Protein AF-A0A9E3QHD7-F1 (afdb_monomer_lite)

Sequence (77 aa):
SDNNHAERQIRPAVMARKNSSGNGSDDRAEIQAVLMSVFRTLKQRGHNPVSAVLETVRSYLQTGQMPPLPAKATEIG

pLDDT: mean 83.23, std 11.21, range [39.56, 94.81]

Secondary structure (DSSP, 8-state):
----HHHHHHHHHHHHHHHTT--SSHHHHHHHHHHHHHHHHHHHTT--HHHHHHHHHHHHHHHSSPPPPPPPPP---

Structure (mmCIF, N/CA/C/O backbone):
data_AF-A0A9E3QHD7-F1
#
_entry.id   AF-A0A9E3QHD7-F1
#
loop_
_atom_site.group_PDB
_atom_site.id
_atom_site.type_symbol
_atom_site.label_atom_id
_atom_site.label_alt_id
_atom_site.label_comp_id
_atom_site.label_asym_id
_atom_site.label_entity_id
_atom_site.label_seq_id
_atom_site.pdbx_PDB_ins_code
_atom_site.Cartn_x
_atom_site.Cartn_y
_atom_site.Cartn_z
_atom_site.occupancy
_atom_site.B_iso_or_equiv
_atom_site.auth_seq_id
_atom_site.auth_comp_id
_atom_site.auth_asym_id
_atom_site.auth_atom_id
_atom_site.pdbx_PDB_model_num
ATOM 1 N N . SER A 1 1 ? 32.801 1.959 -3.830 1.00 51.56 1 SER A N 1
ATOM 2 C CA . SER A 1 1 ? 32.181 2.053 -2.496 1.00 51.56 1 SER A CA 1
ATOM 3 C C . SER A 1 1 ? 30.812 1.410 -2.548 1.00 51.56 1 SER A C 1
ATOM 5 O O . SER A 1 1 ? 29.974 1.837 -3.335 1.00 51.56 1 SER A O 1
ATOM 7 N N . ASP A 1 2 ? 30.655 0.313 -1.818 1.00 52.50 2 ASP A N 1
ATOM 8 C CA . ASP A 1 2 ? 29.643 -0.723 -2.029 1.00 52.50 2 ASP A CA 1
ATOM 9 C C . ASP A 1 2 ? 28.226 -0.262 -1.640 1.00 52.50 2 ASP A C 1
ATOM 11 O O . ASP A 1 2 ? 27.849 -0.233 -0.474 1.00 52.50 2 ASP A O 1
ATOM 15 N N . ASN A 1 3 ? 27.429 0.144 -2.632 1.00 59.56 3 ASN A N 1
ATOM 16 C CA . ASN A 1 3 ? 26.013 0.485 -2.469 1.00 59.56 3 ASN A CA 1
ATOM 17 C C . ASN A 1 3 ? 25.176 -0.808 -2.513 1.00 59.56 3 ASN A C 1
ATOM 19 O O . ASN A 1 3 ? 24.491 -1.076 -3.511 1.00 59.56 3 ASN A O 1
ATOM 23 N N . ASN A 1 4 ? 25.317 -1.621 -1.460 1.00 83.50 4 ASN A N 1
ATOM 24 C CA . ASN A 1 4 ? 24.807 -2.990 -1.352 1.00 83.50 4 ASN A CA 1
ATOM 25 C C . ASN A 1 4 ? 23.272 -3.056 -1.499 1.00 83.50 4 ASN A C 1
ATOM 27 O O . ASN A 1 4 ? 22.538 -2.169 -1.053 1.00 83.50 4 ASN A O 1
ATOM 31 N N . HIS A 1 5 ? 22.766 -4.134 -2.105 1.00 80.88 5 HIS A N 1
ATOM 32 C CA . HIS A 1 5 ? 21.337 -4.372 -2.315 1.00 80.88 5 HIS A CA 1
ATOM 33 C C . HIS A 1 5 ? 20.540 -4.254 -1.011 1.00 80.88 5 HIS A C 1
ATOM 35 O O . HIS A 1 5 ? 19.507 -3.585 -0.989 1.00 80.88 5 HIS A O 1
ATOM 41 N N . ALA A 1 6 ? 21.046 -4.831 0.084 1.00 77.94 6 ALA A N 1
ATOM 42 C CA . ALA A 1 6 ? 20.408 -4.762 1.399 1.00 77.94 6 ALA A CA 1
ATOM 43 C C . ALA A 1 6 ? 20.227 -3.313 1.883 1.00 77.94 6 ALA A C 1
ATOM 45 O O . ALA A 1 6 ? 19.146 -2.927 2.329 1.00 77.94 6 ALA A O 1
ATOM 46 N N . GLU A 1 7 ? 21.247 -2.472 1.704 1.00 84.75 7 GLU A N 1
ATOM 47 C CA . GLU A 1 7 ? 21.184 -1.062 2.080 1.00 84.75 7 GLU A CA 1
ATOM 48 C C . GLU A 1 7 ? 20.133 -0.315 1.244 1.00 84.75 7 GLU A C 1
ATOM 50 O O . GLU A 1 7 ? 19.292 0.412 1.780 1.00 84.75 7 GLU A O 1
ATOM 55 N N . ARG A 1 8 ? 20.089 -0.571 -0.071 1.00 82.12 8 ARG A N 1
ATOM 56 C CA . ARG A 1 8 ? 19.055 -0.025 -0.968 1.00 82.12 8 ARG A CA 1
ATOM 57 C C . ARG A 1 8 ? 17.647 -0.481 -0.593 1.00 82.12 8 ARG A C 1
ATOM 59 O O . ARG A 1 8 ? 16.691 0.266 -0.818 1.00 82.12 8 ARG A O 1
ATOM 66 N N . GLN A 1 9 ? 17.494 -1.675 -0.017 1.00 83.19 9 GLN A N 1
ATOM 67 C CA . GLN A 1 9 ? 16.193 -2.129 0.465 1.00 83.19 9 GLN A CA 1
ATOM 68 C C . GLN A 1 9 ? 15.727 -1.330 1.692 1.00 83.19 9 GLN A C 1
ATOM 70 O O . GLN A 1 9 ? 14.552 -0.966 1.752 1.00 83.19 9 GLN A O 1
ATOM 75 N N . ILE A 1 10 ? 16.631 -0.986 2.612 1.00 83.44 10 ILE A N 1
ATOM 76 C CA . ILE A 1 10 ? 16.307 -0.304 3.878 1.00 83.44 10 ILE A CA 1
ATOM 77 C C . ILE A 1 10 ? 16.132 1.217 3.699 1.00 83.44 10 ILE A C 1
ATOM 79 O O . ILE A 1 10 ? 15.275 1.824 4.348 1.00 83.44 10 ILE A O 1
ATOM 83 N N . ARG A 1 11 ? 16.882 1.842 2.777 1.00 84.88 11 ARG A N 1
ATOM 84 C CA . ARG A 1 11 ? 16.891 3.305 2.547 1.00 84.88 11 ARG A CA 1
ATOM 85 C C . ARG A 1 11 ? 15.493 3.953 2.450 1.00 84.88 11 ARG A C 1
ATOM 87 O O . ARG A 1 11 ? 15.288 4.966 3.116 1.00 84.88 11 ARG A O 1
ATOM 94 N N . PRO A 1 12 ? 14.507 3.412 1.703 1.00 83.75 12 PRO A N 1
ATOM 95 C CA . PRO A 1 12 ? 13.180 4.027 1.612 1.00 83.75 12 PRO A CA 1
ATOM 96 C C . PRO A 1 12 ? 12.432 4.111 2.948 1.00 83.75 12 PRO A C 1
ATOM 98 O O . PRO A 1 12 ? 11.776 5.115 3.205 1.00 83.75 12 PRO A O 1
ATOM 101 N N . ALA A 1 13 ? 12.555 3.096 3.810 1.00 82.44 13 ALA A N 1
ATOM 102 C CA . ALA A 1 13 ? 11.904 3.094 5.120 1.00 82.44 13 ALA A CA 1
ATOM 103 C C . ALA A 1 13 ? 12.526 4.135 6.059 1.00 82.44 13 ALA A C 1
ATOM 105 O O . ALA A 1 13 ? 11.814 4.881 6.729 1.00 82.44 13 ALA A O 1
ATOM 106 N N . VAL A 1 14 ? 13.857 4.244 6.047 1.00 84.06 14 VAL A N 1
ATOM 107 C CA . VAL A 1 14 ? 14.592 5.230 6.853 1.00 84.06 14 VAL A CA 1
ATOM 108 C C . VAL A 1 14 ? 14.263 6.659 6.417 1.00 84.06 14 VAL A C 1
ATOM 110 O O . VAL A 1 14 ? 14.012 7.515 7.265 1.00 84.06 14 VAL A O 1
ATOM 113 N N . MET A 1 15 ? 14.214 6.914 5.106 1.00 84.75 15 MET A N 1
ATOM 114 C CA . MET A 1 15 ? 13.850 8.226 4.561 1.00 84.75 15 MET A CA 1
ATOM 115 C C . MET A 1 15 ? 12.407 8.608 4.904 1.00 84.75 15 MET A C 1
ATOM 117 O O . MET A 1 15 ? 12.165 9.729 5.344 1.00 84.75 15 MET A O 1
ATOM 121 N N . ALA A 1 16 ? 11.457 7.675 4.774 1.00 80.75 16 ALA A N 1
ATOM 122 C CA . ALA A 1 16 ? 10.060 7.914 5.136 1.00 80.75 16 ALA A CA 1
ATOM 123 C C . ALA A 1 16 ? 9.903 8.263 6.625 1.00 80.75 16 ALA A C 1
ATOM 125 O O . ALA A 1 16 ? 9.254 9.255 6.952 1.00 80.75 16 ALA A O 1
ATOM 126 N N . ARG A 1 17 ? 10.567 7.514 7.518 1.00 80.12 17 ARG A N 1
ATOM 127 C CA . ARG A 1 17 ? 10.586 7.791 8.965 1.00 80.12 17 ARG A CA 1
ATOM 128 C C . ARG A 1 17 ? 11.168 9.165 9.291 1.00 80.12 17 ARG A C 1
ATOM 130 O O . ARG A 1 17 ? 10.681 9.854 10.183 1.00 80.12 17 ARG A O 1
ATOM 137 N N . LYS A 1 18 ? 12.231 9.562 8.589 1.00 82.12 18 LYS A N 1
ATOM 138 C CA . LYS A 1 18 ? 12.874 10.861 8.807 1.00 82.12 18 LYS A CA 1
ATOM 139 C C . LYS A 1 18 ? 11.977 12.015 8.351 1.00 82.12 18 LYS A C 1
ATOM 141 O O . LYS A 1 18 ? 11.847 12.998 9.072 1.00 82.12 18 LYS A O 1
ATOM 146 N N . ASN A 1 19 ? 11.323 11.863 7.202 1.00 78.50 19 ASN A N 1
ATOM 147 C CA . ASN A 1 19 ? 10.412 12.867 6.652 1.00 78.50 19 ASN A CA 1
ATOM 148 C C . ASN A 1 19 ? 9.109 13.002 7.455 1.00 78.50 19 ASN A C 1
ATOM 150 O O . ASN A 1 19 ? 8.482 14.054 7.407 1.00 78.50 19 ASN A O 1
ATOM 154 N N . SER A 1 20 ? 8.708 11.973 8.209 1.00 71.75 20 SER A N 1
ATOM 155 C CA . SER A 1 20 ? 7.539 12.015 9.098 1.00 71.75 20 SER A CA 1
ATOM 156 C C . SER A 1 20 ? 7.843 12.550 10.506 1.00 71.75 20 SER A C 1
ATOM 158 O O . SER A 1 20 ? 7.026 12.367 11.405 1.00 71.75 20 SER A O 1
ATOM 160 N N . SER A 1 21 ? 9.011 13.171 10.723 1.00 69.56 21 SER A N 1
ATOM 161 C CA . SER A 1 21 ? 9.489 13.633 12.041 1.00 69.56 21 SER A CA 1
ATOM 162 C C . SER A 1 21 ? 9.600 12.518 13.097 1.00 69.56 21 SER A C 1
ATOM 164 O O . SER A 1 21 ? 9.550 12.782 14.297 1.00 69.56 21 SER A O 1
ATOM 166 N N . GLY A 1 22 ? 9.782 11.263 12.667 1.00 68.38 22 GLY A N 1
ATOM 167 C CA . GLY A 1 22 ? 9.857 10.089 13.539 1.00 68.38 22 GLY A CA 1
ATOM 168 C C . GLY A 1 22 ? 8.496 9.540 13.987 1.0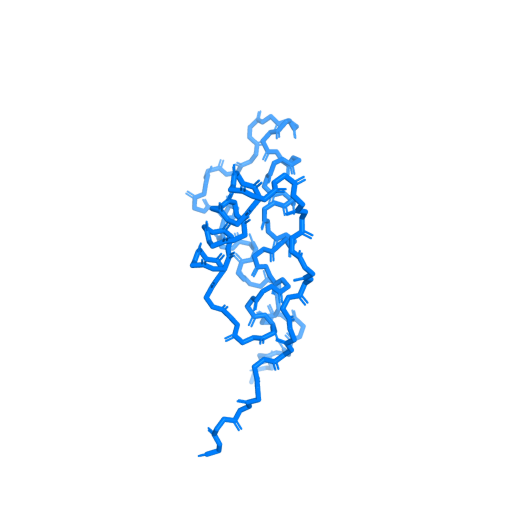0 68.38 22 GLY A C 1
ATOM 169 O O . GLY A 1 22 ? 7.457 9.820 13.391 1.00 68.38 22 GLY A O 1
ATOM 170 N N . ASN A 1 23 ? 8.520 8.720 15.039 1.00 66.38 23 ASN A N 1
ATOM 171 C CA . ASN A 1 23 ? 7.349 8.086 15.646 1.00 66.38 23 ASN A CA 1
ATOM 172 C C . ASN A 1 23 ? 7.206 8.643 17.063 1.00 66.38 23 ASN A C 1
ATOM 174 O O . ASN A 1 23 ? 7.808 8.129 17.997 1.00 66.38 23 ASN A O 1
ATOM 178 N N . GLY A 1 24 ? 6.482 9.753 17.212 1.00 69.75 24 GLY A N 1
ATOM 179 C CA . GLY A 1 24 ? 6.262 10.371 18.527 1.00 69.75 24 GLY A CA 1
ATOM 180 C C . GLY A 1 24 ? 5.343 9.563 19.456 1.00 69.75 24 GLY A C 1
ATOM 181 O O . GLY A 1 24 ? 5.224 9.910 20.623 1.00 69.75 24 GLY A O 1
ATOM 182 N N . SER A 1 25 ? 4.690 8.517 18.939 1.00 83.62 25 SER A N 1
ATOM 183 C CA . SER A 1 25 ? 3.868 7.563 19.687 1.00 83.62 25 SER A C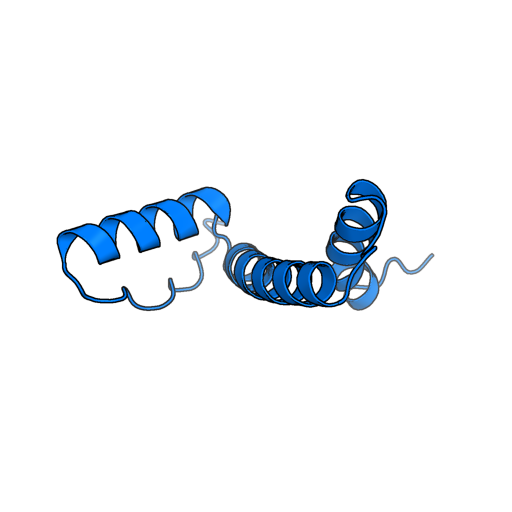A 1
ATOM 184 C C . SER A 1 25 ? 3.999 6.159 19.090 1.00 83.62 25 SER A C 1
ATOM 186 O O . SER A 1 25 ? 4.267 6.024 17.888 1.00 83.62 25 SER A O 1
ATOM 188 N N . ASP A 1 26 ? 3.769 5.132 19.911 1.00 81.69 26 ASP A N 1
ATOM 189 C CA . ASP A 1 26 ? 3.812 3.724 19.491 1.00 81.69 26 ASP A CA 1
ATOM 190 C C . ASP A 1 26 ? 2.747 3.418 18.428 1.00 81.69 26 ASP A C 1
ATOM 192 O O . ASP A 1 26 ? 3.057 2.790 17.417 1.00 81.69 26 ASP A O 1
ATOM 196 N N . ASP A 1 27 ? 1.548 3.998 18.550 1.00 83.50 27 ASP A N 1
ATOM 197 C CA . ASP A 1 27 ? 0.487 3.869 17.538 1.00 83.50 27 ASP A CA 1
ATOM 198 C C . ASP A 1 27 ? 0.946 4.352 16.151 1.00 83.50 27 ASP A C 1
ATOM 200 O O . ASP A 1 27 ? 0.665 3.744 15.117 1.00 83.50 27 ASP A O 1
ATOM 204 N N . ARG A 1 28 ? 1.703 5.458 16.098 1.00 82.06 28 ARG A N 1
ATOM 205 C CA . ARG A 1 28 ? 2.251 5.975 14.834 1.00 82.06 28 ARG A CA 1
ATOM 206 C C . ARG A 1 28 ? 3.355 5.071 14.293 1.00 82.06 28 ARG A C 1
ATOM 208 O O . ARG A 1 28 ? 3.529 5.008 13.075 1.00 82.06 28 ARG A O 1
ATOM 215 N N . ALA A 1 29 ? 4.121 4.417 15.166 1.00 84.56 29 ALA A N 1
ATOM 216 C CA . ALA A 1 29 ? 5.121 3.429 14.766 1.00 84.56 29 ALA A CA 1
ATOM 217 C C . ALA A 1 29 ? 4.465 2.203 14.133 1.00 84.56 29 ALA A C 1
ATOM 219 O O . ALA A 1 29 ? 4.887 1.779 13.056 1.00 84.56 29 ALA A O 1
ATOM 220 N N . GLU A 1 30 ? 3.398 1.700 14.746 1.00 86.75 30 GLU A N 1
ATOM 221 C CA . GLU A 1 30 ? 2.648 0.555 14.245 1.00 86.75 30 GLU A CA 1
ATOM 222 C C . GLU A 1 30 ? 2.006 0.849 12.885 1.00 86.75 30 GLU A C 1
ATOM 224 O O . GLU A 1 30 ? 2.249 0.126 11.914 1.00 86.75 30 GLU A O 1
ATOM 229 N N . ILE A 1 31 ? 1.278 1.965 12.765 1.00 86.75 31 ILE A N 1
ATOM 230 C CA . ILE A 1 31 ? 0.652 2.376 11.498 1.00 86.75 31 ILE A CA 1
ATOM 231 C C . ILE A 1 31 ? 1.708 2.504 10.394 1.00 86.75 31 ILE A C 1
ATOM 233 O O . ILE A 1 31 ? 1.515 2.016 9.276 1.00 86.75 31 ILE A O 1
ATOM 237 N N . GLN A 1 32 ? 2.851 3.130 10.694 1.00 86.56 32 GLN A N 1
ATOM 238 C CA . GLN A 1 32 ? 3.925 3.271 9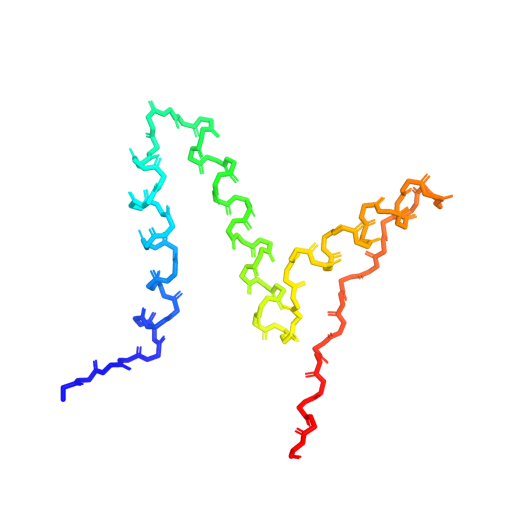.718 1.00 86.56 32 GLN A CA 1
ATOM 239 C C . GLN A 1 32 ? 4.515 1.912 9.324 1.00 86.56 32 GLN A C 1
ATOM 241 O O . GLN A 1 32 ? 4.761 1.693 8.139 1.00 86.56 32 GLN A O 1
ATOM 246 N N . ALA A 1 33 ? 4.714 0.991 10.269 1.00 87.31 33 ALA A N 1
ATOM 247 C CA . ALA A 1 33 ? 5.238 -0.344 9.989 1.00 87.31 33 ALA A CA 1
ATOM 248 C C . ALA A 1 33 ? 4.312 -1.137 9.051 1.00 87.31 33 ALA A C 1
ATOM 250 O O . ALA A 1 33 ? 4.779 -1.702 8.056 1.00 87.31 33 ALA A O 1
ATOM 251 N N . VAL A 1 34 ? 3.001 -1.111 9.310 1.00 89.69 34 VAL A N 1
ATOM 252 C CA . VAL A 1 34 ? 1.993 -1.784 8.477 1.00 89.69 34 VAL A CA 1
ATOM 253 C C . VAL A 1 34 ? 1.971 -1.196 7.065 1.00 89.69 34 VAL A C 1
ATOM 255 O O . VAL A 1 34 ? 2.104 -1.933 6.085 1.00 89.69 34 VAL A O 1
ATOM 258 N N . LEU A 1 35 ? 1.877 0.132 6.938 1.00 89.25 3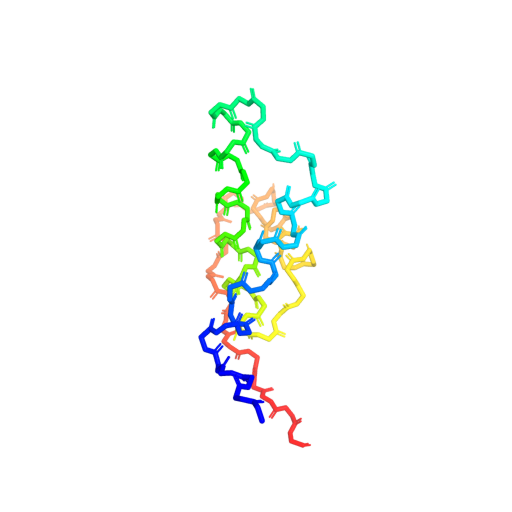5 LEU A N 1
ATOM 259 C CA . LEU A 1 35 ? 1.846 0.801 5.633 1.00 89.25 35 LEU A CA 1
ATOM 260 C C . LEU A 1 35 ? 3.129 0.561 4.834 1.00 89.25 35 LEU A C 1
ATOM 262 O O . LEU A 1 35 ? 3.076 0.278 3.635 1.00 89.25 35 LEU A O 1
ATOM 266 N N . MET A 1 36 ? 4.285 0.625 5.498 1.00 89.38 36 MET A N 1
ATOM 267 C CA . MET A 1 36 ? 5.572 0.366 4.861 1.00 89.38 36 MET A CA 1
ATOM 268 C C . MET A 1 36 ? 5.675 -1.069 4.354 1.00 89.38 36 MET A C 1
ATOM 270 O O . MET A 1 36 ? 6.179 -1.264 3.250 1.00 89.38 36 MET A O 1
ATOM 274 N N . SER A 1 37 ? 5.177 -2.052 5.109 1.00 90.62 37 SER A N 1
ATOM 275 C CA . SER A 1 37 ? 5.136 -3.452 4.678 1.00 90.62 37 SER A CA 1
ATOM 276 C C . SER A 1 37 ? 4.319 -3.609 3.391 1.00 90.62 37 SER A C 1
ATOM 278 O O . SER A 1 37 ? 4.853 -4.035 2.363 1.00 90.62 37 SER A O 1
ATOM 280 N N . VAL A 1 38 ? 3.064 -3.141 3.396 1.00 91.12 38 VAL A N 1
ATOM 281 C CA . VAL A 1 38 ? 2.150 -3.247 2.245 1.00 91.12 38 VAL A CA 1
ATOM 282 C C . VAL A 1 38 ? 2.725 -2.548 1.012 1.00 91.12 38 VAL A C 1
ATOM 284 O O . VAL A 1 38 ? 2.820 -3.136 -0.070 1.00 91.12 38 VAL A O 1
ATOM 287 N N . PHE A 1 39 ? 3.167 -1.299 1.163 1.00 90.62 39 PHE A N 1
ATOM 288 C CA . PHE A 1 39 ? 3.657 -0.502 0.039 1.00 90.62 39 PHE A CA 1
ATOM 289 C C . PHE A 1 39 ? 4.969 -1.070 -0.502 1.00 90.62 39 PHE A C 1
ATOM 291 O O . PHE A 1 39 ? 5.210 -1.034 -1.714 1.00 90.62 39 PHE A O 1
ATOM 298 N N . ARG A 1 40 ? 5.814 -1.631 0.375 1.00 89.75 40 ARG A N 1
ATOM 299 C CA . ARG A 1 40 ? 7.060 -2.273 -0.037 1.00 89.75 40 ARG A CA 1
ATOM 300 C C . ARG A 1 40 ? 6.797 -3.519 -0.862 1.00 89.75 40 ARG A C 1
ATOM 302 O O . ARG A 1 40 ? 7.428 -3.672 -1.907 1.00 89.75 40 ARG A O 1
ATOM 309 N N . THR A 1 41 ? 5.870 -4.370 -0.430 1.00 90.94 41 THR A N 1
ATOM 310 C CA . THR A 1 41 ? 5.493 -5.577 -1.168 1.00 90.94 41 THR A CA 1
ATOM 311 C C . THR A 1 41 ? 4.957 -5.232 -2.553 1.00 90.94 41 THR A C 1
ATOM 313 O O . THR A 1 41 ? 5.399 -5.822 -3.537 1.00 90.94 41 THR A O 1
ATOM 316 N N . LEU A 1 42 ? 4.065 -4.245 -2.661 1.00 90.56 42 LEU A N 1
ATOM 317 C CA . LEU A 1 42 ? 3.507 -3.819 -3.950 1.00 90.56 42 LEU A CA 1
ATOM 318 C C . LEU A 1 42 ? 4.594 -3.277 -4.886 1.00 90.56 42 LEU A C 1
ATOM 320 O O . LEU A 1 42 ? 4.672 -3.687 -6.044 1.00 90.56 42 LEU A O 1
ATOM 324 N N . LYS A 1 43 ? 5.504 -2.448 -4.364 1.00 88.94 43 LYS A N 1
ATOM 325 C CA . LYS A 1 43 ? 6.618 -1.898 -5.144 1.00 88.94 43 LYS A CA 1
ATOM 326 C C . LYS A 1 43 ? 7.611 -2.973 -5.599 1.00 88.94 43 LYS A C 1
ATOM 328 O O . LYS A 1 43 ? 8.062 -2.933 -6.737 1.00 88.94 43 LYS A O 1
ATOM 333 N N . GLN A 1 44 ? 7.929 -3.954 -4.751 1.00 88.62 44 GLN A N 1
ATOM 334 C CA . GLN A 1 44 ? 8.781 -5.100 -5.115 1.00 88.62 44 GLN A CA 1
ATOM 335 C C . GLN A 1 44 ? 8.144 -6.014 -6.168 1.00 88.62 44 GLN A C 1
ATOM 337 O O . GLN A 1 44 ? 8.849 -6.751 -6.851 1.00 88.62 44 GLN A O 1
ATOM 342 N N . ARG A 1 45 ? 6.815 -5.981 -6.295 1.00 89.25 45 ARG A N 1
ATOM 343 C CA . ARG A 1 45 ? 6.062 -6.702 -7.326 1.00 89.25 45 ARG A CA 1
ATOM 344 C C . ARG A 1 45 ? 5.863 -5.890 -8.611 1.00 89.25 45 ARG A C 1
ATOM 346 O O . ARG A 1 45 ? 5.181 -6.382 -9.502 1.00 89.25 45 ARG A O 1
ATOM 353 N N . GLY A 1 46 ? 6.432 -4.685 -8.704 1.00 89.75 46 GLY A N 1
ATOM 354 C CA . GLY A 1 46 ? 6.339 -3.822 -9.885 1.00 89.75 46 GLY A CA 1
ATOM 355 C C . GLY A 1 46 ? 5.063 -2.979 -9.966 1.00 89.75 46 GLY A C 1
ATOM 356 O O . GLY A 1 46 ? 4.801 -2.376 -11.000 1.00 89.75 46 GLY A O 1
ATOM 357 N N . HIS A 1 47 ? 4.273 -2.900 -8.891 1.00 89.69 47 HIS A N 1
ATOM 358 C CA . HIS A 1 47 ? 3.027 -2.128 -8.872 1.00 89.69 47 HIS A CA 1
ATOM 359 C C . HIS A 1 47 ? 3.221 -0.736 -8.274 1.00 89.69 47 HIS A C 1
ATOM 361 O O . HIS A 1 47 ? 4.008 -0.546 -7.341 1.00 89.69 47 HIS A O 1
ATOM 367 N N . ASN A 1 48 ? 2.440 0.238 -8.753 1.00 91.62 48 ASN A N 1
ATOM 368 C CA . ASN A 1 48 ? 2.273 1.503 -8.042 1.00 91.62 48 ASN A CA 1
ATOM 369 C C . ASN A 1 48 ? 1.469 1.237 -6.751 1.00 91.62 48 ASN A C 1
ATOM 371 O O . ASN A 1 48 ? 0.302 0.847 -6.842 1.00 91.62 48 ASN A O 1
ATOM 375 N N . PRO A 1 49 ? 2.054 1.437 -5.555 1.00 89.69 49 PRO A N 1
ATOM 376 C CA . PRO A 1 49 ? 1.416 1.047 -4.301 1.00 89.69 49 PRO A CA 1
ATOM 377 C C . PRO A 1 49 ? 0.135 1.836 -4.011 1.00 89.69 49 PRO A C 1
ATOM 379 O O . PRO A 1 49 ? -0.813 1.269 -3.481 1.00 89.69 49 PRO A O 1
ATOM 382 N N . VAL A 1 50 ? 0.076 3.117 -4.391 1.00 91.44 50 VAL A N 1
ATOM 383 C CA . VAL A 1 50 ? -1.101 3.964 -4.151 1.00 91.44 50 VAL A CA 1
ATOM 384 C C . VAL A 1 50 ? -2.261 3.504 -5.025 1.00 91.44 50 VAL A C 1
ATOM 386 O O . VAL A 1 50 ? -3.354 3.262 -4.517 1.00 91.44 50 VAL A O 1
ATOM 389 N N . SER A 1 51 ? -2.014 3.323 -6.325 1.00 91.69 51 SER A N 1
ATOM 390 C CA . SER A 1 51 ? -3.036 2.852 -7.264 1.00 91.69 51 SER A CA 1
ATOM 391 C C . SER A 1 51 ? -3.554 1.463 -6.888 1.00 91.69 51 SER A C 1
ATOM 393 O O . SER A 1 51 ? -4.760 1.243 -6.892 1.00 91.69 51 SER A O 1
ATOM 395 N N . ALA A 1 52 ? -2.659 0.544 -6.512 1.00 91.62 52 ALA A N 1
ATOM 396 C CA . ALA A 1 52 ? -3.031 -0.821 -6.148 1.00 91.62 52 ALA A CA 1
ATOM 397 C C . ALA A 1 52 ? -3.878 -0.883 -4.866 1.00 91.62 52 ALA A C 1
ATOM 399 O O . ALA A 1 52 ? -4.859 -1.625 -4.815 1.00 91.62 52 ALA A O 1
ATOM 400 N N . VAL A 1 53 ? -3.541 -0.089 -3.844 1.00 92.19 53 VAL A N 1
ATOM 401 C CA . VAL A 1 53 ? -4.348 -0.010 -2.615 1.00 92.19 53 VAL A CA 1
ATOM 402 C C . VAL A 1 53 ? -5.707 0.623 -2.898 1.00 92.19 53 VAL A C 1
ATOM 404 O O . VAL A 1 53 ? -6.722 0.106 -2.439 1.00 92.19 53 VAL A O 1
ATOM 407 N N . LEU A 1 54 ? -5.751 1.699 -3.686 1.00 93.81 54 LEU A N 1
ATOM 408 C CA . LEU A 1 54 ? -7.003 2.372 -4.030 1.00 93.81 54 LEU A CA 1
ATOM 409 C C . LEU A 1 54 ? -7.956 1.447 -4.798 1.00 93.81 54 LEU A C 1
ATOM 411 O O . LEU A 1 54 ? -9.144 1.396 -4.485 1.00 93.81 54 LEU A O 1
ATOM 415 N N . GLU A 1 55 ? -7.433 0.680 -5.752 1.00 92.19 55 GLU A N 1
ATOM 416 C CA . GLU A 1 55 ? -8.226 -0.297 -6.499 1.00 92.19 55 GLU A CA 1
ATOM 417 C C . GLU A 1 55 ? -8.688 -1.460 -5.613 1.00 92.19 55 GLU A C 1
ATOM 419 O O . GLU A 1 55 ? -9.839 -1.879 -5.689 1.00 92.19 55 GLU A O 1
ATOM 424 N N . THR A 1 56 ? -7.830 -1.921 -4.699 1.00 92.12 56 THR A N 1
ATOM 425 C CA . THR A 1 56 ? -8.181 -2.953 -3.710 1.00 92.12 56 THR A CA 1
ATOM 426 C C . THR A 1 56 ? -9.344 -2.503 -2.828 1.00 92.12 56 THR A C 1
ATOM 428 O O . THR A 1 56 ? -10.319 -3.235 -2.667 1.00 92.12 56 THR A O 1
ATOM 431 N N . VAL A 1 57 ? -9.273 -1.283 -2.284 1.00 93.50 57 VAL A N 1
ATOM 432 C CA . VAL A 1 57 ? -10.334 -0.713 -1.440 1.00 93.50 57 VAL A CA 1
ATOM 433 C C . VAL A 1 57 ? -11.615 -0.516 -2.246 1.00 93.50 57 VAL A C 1
ATOM 435 O O . VAL A 1 57 ? -12.690 -0.873 -1.773 1.00 93.50 57 VAL A O 1
ATOM 438 N N . ARG A 1 58 ? -11.521 -0.009 -3.480 1.00 94.44 58 ARG A N 1
ATOM 439 C CA . ARG A 1 58 ? -12.676 0.141 -4.374 1.00 94.44 58 ARG A CA 1
ATOM 440 C C . ARG A 1 58 ? -13.363 -1.199 -4.639 1.00 94.44 58 ARG A C 1
ATOM 442 O O . ARG A 1 58 ? -14.575 -1.297 -4.472 1.00 94.44 58 ARG A O 1
ATOM 449 N N . SER A 1 59 ? -12.593 -2.216 -5.013 1.00 92.69 59 SER A N 1
ATOM 450 C CA . SER A 1 59 ? -13.097 -3.562 -5.293 1.00 92.69 59 SER A CA 1
ATOM 451 C C . SER A 1 59 ? -13.750 -4.188 -4.057 1.00 92.69 59 SER A C 1
ATOM 453 O O . SER A 1 59 ? -14.850 -4.737 -4.149 1.00 92.69 59 SER A O 1
ATOM 455 N N . TYR A 1 60 ? -13.136 -4.021 -2.882 1.00 93.94 60 TYR A N 1
ATOM 456 C CA . TYR A 1 60 ? -13.694 -4.492 -1.616 1.00 93.94 60 TYR A CA 1
ATOM 457 C C . TYR A 1 60 ? -15.028 -3.818 -1.279 1.00 93.94 60 TYR A C 1
ATOM 459 O O . TYR A 1 60 ? -15.986 -4.496 -0.921 1.00 93.94 60 TYR A O 1
ATOM 467 N N . LEU A 1 61 ? -15.126 -2.496 -1.445 1.00 94.81 61 LEU A N 1
ATOM 468 C CA . LEU A 1 61 ? -16.366 -1.757 -1.191 1.00 94.81 61 LEU A CA 1
ATOM 469 C C . LEU A 1 61 ? -17.508 -2.165 -2.136 1.00 94.81 61 LEU A C 1
ATOM 471 O O . LEU A 1 61 ? -18.670 -2.064 -1.757 1.00 94.81 61 LEU A O 1
ATOM 475 N N . GLN A 1 62 ? -17.196 -2.618 -3.353 1.00 93.56 62 GLN A N 1
ATOM 476 C CA . GLN A 1 62 ? -18.195 -3.031 -4.345 1.00 93.56 62 GLN A CA 1
ATOM 477 C C . GLN A 1 62 ? -18.641 -4.487 -4.190 1.00 93.56 62 GLN A C 1
ATOM 479 O O . GLN A 1 62 ? -19.805 -4.801 -4.421 1.00 93.56 62 GLN A O 1
ATOM 484 N N . THR A 1 63 ? -17.718 -5.381 -3.838 1.00 92.38 63 THR A N 1
ATOM 485 C CA . THR A 1 63 ? -17.955 -6.835 -3.845 1.00 92.38 63 THR A CA 1
ATOM 486 C C . THR A 1 63 ? -18.117 -7.427 -2.447 1.00 92.38 63 THR A C 1
ATOM 488 O O . THR A 1 63 ? -18.580 -8.556 -2.308 1.00 92.38 63 THR A O 1
ATOM 491 N N . GLY A 1 64 ? -17.700 -6.697 -1.407 1.00 91.62 64 GLY A N 1
ATOM 492 C CA . GLY A 1 64 ? -17.561 -7.215 -0.045 1.00 91.62 64 GLY A CA 1
ATOM 493 C C . GLY A 1 64 ? -16.450 -8.260 0.107 1.00 91.62 64 GLY A C 1
ATOM 494 O O . GLY A 1 64 ? -16.305 -8.844 1.178 1.00 91.62 64 GLY A O 1
ATOM 495 N N . GLN A 1 65 ? -15.670 -8.521 -0.946 1.00 88.62 65 GLN A N 1
ATOM 496 C CA . GLN A 1 65 ? -14.624 -9.537 -0.968 1.00 88.62 65 GLN A CA 1
ATOM 497 C C . GLN A 1 65 ? -13.258 -8.892 -1.169 1.00 88.62 65 GLN A C 1
ATOM 499 O O . GLN A 1 65 ? -13.089 -7.961 -1.955 1.00 88.62 65 GLN A O 1
ATOM 504 N N . MET A 1 66 ? -12.263 -9.373 -0.425 1.00 84.81 66 MET A N 1
ATOM 505 C CA . MET A 1 66 ? -10.896 -8.882 -0.563 1.00 84.81 66 MET A CA 1
ATOM 506 C C . MET A 1 66 ? -10.275 -9.482 -1.830 1.00 84.81 66 MET A C 1
ATOM 508 O O . MET A 1 66 ? -10.195 -10.710 -1.930 1.00 84.81 66 MET A O 1
ATOM 512 N N . PRO A 1 67 ? -9.824 -8.659 -2.794 1.00 84.88 67 PRO A N 1
ATOM 513 C CA . PRO A 1 67 ? -9.183 -9.182 -3.989 1.00 84.88 67 PRO A CA 1
ATOM 514 C C . PRO A 1 67 ? -7.835 -9.833 -3.635 1.00 84.88 67 PRO A C 1
ATOM 516 O O . PRO A 1 67 ? -7.168 -9.416 -2.681 1.00 84.88 67 PRO A O 1
ATOM 519 N N . PRO A 1 68 ? -7.410 -10.862 -4.389 1.00 88.62 68 PRO A N 1
ATOM 520 C CA . PRO A 1 68 ? -6.145 -11.537 -4.144 1.00 88.62 68 PRO A CA 1
ATOM 521 C C . PRO A 1 68 ? -4.961 -10.598 -4.390 1.00 88.62 68 PRO A C 1
ATOM 523 O O . PRO A 1 68 ? -5.026 -9.656 -5.182 1.00 88.62 68 PRO A O 1
ATOM 526 N N . LEU A 1 69 ? -3.840 -10.889 -3.730 1.00 85.75 69 LEU A N 1
ATOM 527 C CA . LEU A 1 69 ? -2.628 -10.090 -3.867 1.00 85.75 69 LEU A CA 1
ATOM 528 C C . LEU A 1 69 ? -2.137 -10.103 -5.331 1.00 85.75 69 LEU A C 1
ATOM 530 O O . LEU A 1 69 ? -1.946 -11.194 -5.878 1.00 85.75 69 LEU A 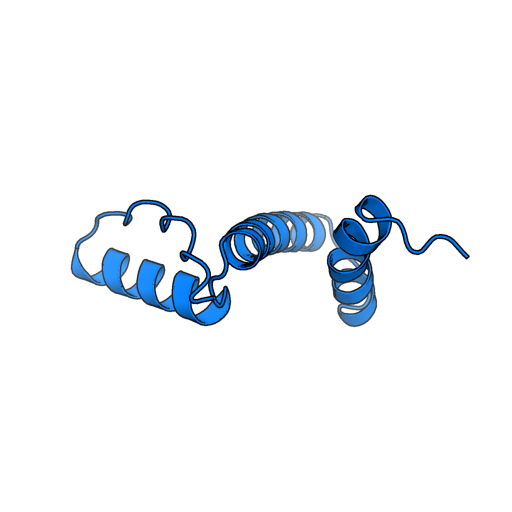O 1
ATOM 534 N N . PRO A 1 70 ? -1.864 -8.937 -5.953 1.00 85.94 70 PRO A N 1
ATOM 535 C CA . PRO A 1 70 ? -1.507 -8.869 -7.366 1.00 85.94 70 PRO A CA 1
ATOM 536 C C . PRO A 1 70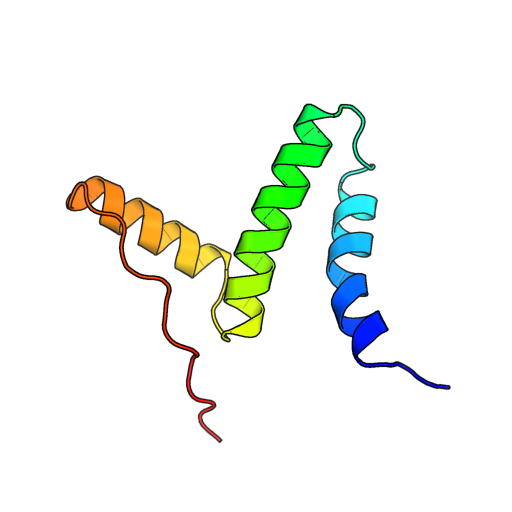 ? -0.300 -9.747 -7.706 1.00 85.94 70 PRO A C 1
ATOM 538 O O . PRO A 1 70 ? 0.696 -9.773 -6.965 1.00 85.94 70 PRO A O 1
ATOM 541 N N . ALA A 1 71 ? -0.374 -10.447 -8.840 1.00 87.50 71 ALA A N 1
ATOM 542 C CA . ALA A 1 71 ? 0.767 -11.163 -9.405 1.00 87.50 71 ALA A CA 1
ATOM 543 C C . ALA A 1 71 ? 1.928 -10.189 -9.667 1.00 87.50 71 ALA A C 1
ATOM 545 O O . ALA A 1 71 ? 1.713 -8.986 -9.821 1.00 87.50 71 ALA A O 1
ATOM 546 N N . LYS A 1 72 ? 3.171 -10.681 -9.697 1.00 85.38 72 LYS A N 1
ATOM 547 C CA . LYS A 1 72 ? 4.311 -9.833 -10.077 1.00 85.38 72 LYS A CA 1
ATOM 548 C C . LYS A 1 72 ? 4.080 -9.304 -11.492 1.00 85.38 72 LYS A C 1
ATOM 550 O O . LYS A 1 72 ? 3.769 -10.094 -12.378 1.00 85.38 72 LYS A O 1
ATOM 555 N N . ALA A 1 73 ? 4.209 -7.993 -11.683 1.00 80.88 73 ALA A N 1
ATOM 556 C CA . ALA A 1 73 ? 4.194 -7.411 -13.015 1.00 80.88 73 ALA A CA 1
ATOM 557 C C . ALA A 1 73 ? 5.377 -8.002 -13.793 1.00 80.88 73 ALA A C 1
ATOM 559 O O . ALA A 1 73 ? 6.522 -7.884 -13.355 1.00 80.88 73 ALA A O 1
ATOM 560 N N . THR A 1 74 ? 5.094 -8.703 -14.890 1.00 65.56 74 THR A N 1
ATOM 561 C CA . THR A 1 74 ? 6.131 -9.180 -15.806 1.00 65.56 74 THR A CA 1
ATOM 562 C C . THR A 1 74 ? 6.836 -7.961 -16.381 1.00 65.56 74 THR A C 1
ATOM 564 O O . THR A 1 74 ? 6.177 -7.065 -16.910 1.00 65.56 74 THR A O 1
ATOM 567 N N . GLU A 1 75 ? 8.159 -7.907 -16.248 1.00 57.12 75 GLU A N 1
ATOM 568 C CA . GLU A 1 75 ? 8.972 -6.885 -16.896 1.00 57.12 75 GLU A CA 1
ATOM 569 C C . GLU A 1 75 ? 8.741 -7.001 -18.411 1.00 57.12 75 GLU A C 1
ATOM 571 O O . GLU A 1 75 ? 9.079 -8.014 -19.022 1.00 57.12 75 GLU A O 1
ATOM 576 N N . ILE A 1 76 ? 8.089 -6.001 -19.010 1.00 53.38 76 ILE A N 1
ATOM 577 C CA . ILE A 1 76 ? 8.190 -5.788 -20.454 1.00 53.38 76 ILE A CA 1
ATOM 578 C C . ILE A 1 76 ? 9.633 -5.343 -20.694 1.00 53.38 76 ILE A C 1
ATOM 580 O O . ILE A 1 76 ? 10.023 -4.269 -20.239 1.00 53.38 76 ILE A O 1
ATOM 584 N N . GLY A 1 77 ? 10.426 -6.260 -21.256 1.00 39.56 77 GLY A N 1
ATOM 585 C CA . GLY A 1 77 ? 11.852 -6.074 -21.534 1.00 39.56 77 GLY A CA 1
ATOM 586 C C . GLY A 1 77 ? 12.146 -4.902 -22.456 1.00 39.56 77 GLY A C 1
ATOM 587 O O . GLY A 1 77 ? 11.253 -4.531 -23.252 1.00 39.56 77 GLY A O 1
#

Foldseek 3Di:
DDPDPVVVLCVVLVVVCVVVVHDPDVVSVVVSVVLCVQCSVQVVLVHRSVVVVVVQVVCCVVPVDGDDDDHRDPPPD

Radius of gyration: 15.34 Å; chains: 1; bounding box: 50×25×41 Å